Protein AF-A0A8S9Y7J1-F1 (afdb_monomer)

Sequence (167 aa):
FVSWTAYILRYHKNLVEPIPIPSAPFSHYYAQDVSDEGIIMETEITIKELREPGCPYLNEKGQLRVQVEWEESYLLFQATYHKYDDIYKLHNQQMRKEISVLQGENFGLERQLFSYQKSIAYAHSRGGTYSDDMQSPEGREEEDEQFYQDRNYSLGDRSLSTDTEYA

Structure (mmCIF, N/CA/C/O backbone):
data_AF-A0A8S9Y7J1-F1
#
_entry.id   AF-A0A8S9Y7J1-F1
#
loop_
_atom_site.group_PDB
_atom_site.id
_atom_site.type_symbol
_atom_site.label_atom_id
_atom_site.label_alt_id
_atom_site.label_comp_id
_atom_site.label_asym_id
_atom_site.label_entity_id
_atom_site.label_seq_id
_atom_site.pdbx_PDB_ins_code
_atom_site.Cartn_x
_atom_site.Cartn_y
_atom_site.Cartn_z
_atom_site.occupancy
_atom_site.B_iso_or_equiv
_atom_site.auth_seq_id
_atom_site.auth_comp_id
_atom_site.auth_asym_id
_atom_site.auth_atom_id
_atom_site.pdbx_PDB_model_num
ATOM 1 N N . PHE A 1 1 ? -5.977 2.784 -6.622 1.00 83.62 1 PHE A N 1
ATOM 2 C CA . PHE A 1 1 ? -5.032 2.578 -5.507 1.00 83.62 1 PHE A CA 1
ATOM 3 C C . PHE A 1 1 ? -5.522 3.376 -4.330 1.00 83.62 1 PHE A C 1
ATOM 5 O O . PHE A 1 1 ? -5.917 4.522 -4.525 1.00 83.62 1 PHE A O 1
ATOM 12 N N . VAL A 1 2 ? -5.505 2.781 -3.148 1.00 89.00 2 VAL A N 1
ATOM 13 C CA . VAL A 1 2 ? -5.816 3.480 -1.909 1.00 89.00 2 VAL A CA 1
ATOM 14 C C . VAL A 1 2 ? -4.793 3.069 -0.859 1.00 89.00 2 VAL A C 1
ATOM 16 O O . VAL A 1 2 ? -4.500 1.878 -0.743 1.00 89.00 2 VAL A O 1
ATOM 19 N N . SER A 1 3 ? -4.265 4.030 -0.110 1.00 92.81 3 SER A N 1
ATOM 20 C CA . SER A 1 3 ? -3.472 3.804 1.096 1.00 92.81 3 SER A CA 1
ATOM 21 C C . SER A 1 3 ? -4.185 4.372 2.318 1.00 92.81 3 SER A C 1
ATOM 23 O O . SER A 1 3 ? -4.932 5.353 2.235 1.00 92.81 3 SER A O 1
ATOM 25 N N . TRP A 1 4 ? -4.010 3.710 3.454 1.00 94.69 4 TRP A N 1
ATOM 26 C CA . TRP A 1 4 ? -4.610 4.123 4.713 1.00 94.69 4 TRP A CA 1
ATOM 27 C C . TRP A 1 4 ? -3.799 3.634 5.899 1.00 94.69 4 TRP A C 1
ATOM 29 O O . TRP A 1 4 ? -3.175 2.573 5.857 1.00 94.69 4 TRP A O 1
ATOM 39 N N . THR A 1 5 ? -3.913 4.354 7.004 1.00 95.75 5 THR A N 1
ATOM 40 C CA . THR A 1 5 ? -3.467 3.881 8.308 1.00 95.75 5 THR A CA 1
ATOM 41 C C . THR A 1 5 ? -4.682 3.545 9.163 1.00 95.75 5 THR A C 1
ATOM 43 O O . THR A 1 5 ? -5.664 4.284 9.217 1.00 95.75 5 THR A O 1
ATOM 46 N N . ALA A 1 6 ? -4.639 2.385 9.815 1.00 95.62 6 ALA A N 1
ATOM 47 C CA . ALA A 1 6 ? -5.663 1.960 10.756 1.00 95.62 6 ALA A CA 1
ATOM 48 C C . ALA A 1 6 ? -5.117 2.026 12.183 1.00 95.62 6 ALA A C 1
ATOM 50 O O . ALA A 1 6 ? -3.970 1.662 12.442 1.00 95.62 6 ALA A O 1
ATOM 51 N N . TYR A 1 7 ? -5.962 2.464 13.108 1.00 95.56 7 TYR A N 1
ATOM 52 C CA . TYR A 1 7 ? -5.646 2.641 14.517 1.00 95.56 7 TYR A CA 1
ATOM 53 C C . TYR A 1 7 ? -6.680 1.931 15.376 1.00 95.56 7 TYR A C 1
ATOM 55 O O . TYR A 1 7 ? -7.877 1.986 15.093 1.00 95.56 7 TYR A O 1
ATOM 63 N N . ILE A 1 8 ? -6.241 1.336 16.474 1.00 95.12 8 ILE A N 1
ATOM 64 C CA . ILE A 1 8 ? -7.117 0.858 17.536 1.00 95.12 8 ILE A CA 1
ATOM 65 C C . ILE A 1 8 ? -7.222 1.949 18.588 1.00 95.12 8 ILE A C 1
ATOM 67 O O . ILE A 1 8 ? -6.216 2.491 19.041 1.00 95.12 8 ILE A O 1
ATOM 71 N N . LEU A 1 9 ? -8.444 2.268 18.995 1.00 94.69 9 LEU A N 1
ATOM 72 C CA . LEU A 1 9 ? -8.665 3.286 20.010 1.00 94.69 9 LEU A CA 1
ATOM 73 C C . LEU A 1 9 ? -8.496 2.694 21.407 1.00 94.69 9 LEU A C 1
ATOM 75 O O . LEU A 1 9 ? -9.233 1.791 21.808 1.00 94.69 9 LEU A O 1
ATOM 79 N N . ARG A 1 10 ? -7.543 3.242 22.158 1.00 93.50 10 ARG A N 1
ATOM 80 C CA . ARG A 1 10 ? -7.307 2.925 23.562 1.00 93.50 10 ARG A CA 1
ATOM 81 C C . ARG A 1 10 ? -7.915 4.004 24.451 1.00 93.50 10 ARG A C 1
ATOM 83 O O . ARG A 1 10 ? -7.589 5.182 24.353 1.00 93.50 10 ARG A O 1
ATOM 90 N N . TYR A 1 11 ? -8.781 3.588 25.355 1.00 90.69 11 TYR A N 1
ATOM 91 C CA . TYR A 1 11 ? -9.407 4.408 26.374 1.00 90.69 11 TYR A CA 1
ATOM 92 C C . TYR A 1 11 ? -8.528 4.448 27.623 1.00 90.69 11 TYR A C 1
ATOM 94 O O . TYR A 1 11 ? -8.282 3.433 28.278 1.00 90.69 11 TYR A O 1
ATOM 102 N N . HIS A 1 12 ? -8.074 5.644 27.983 1.00 86.00 12 HIS A N 1
ATOM 103 C CA . HIS A 1 12 ? -7.401 5.885 29.249 1.00 86.00 12 HIS A CA 1
ATOM 104 C C . HIS A 1 12 ? -8.055 7.061 29.970 1.00 86.00 12 HIS A C 1
ATOM 106 O O . HIS A 1 12 ? -7.862 8.226 29.614 1.00 86.00 12 HIS A O 1
ATOM 112 N N . LYS A 1 13 ? -8.821 6.756 31.025 1.00 83.50 13 LYS A N 1
ATOM 113 C CA . LYS A 1 13 ? -9.634 7.739 31.760 1.00 83.50 13 LYS A CA 1
ATOM 114 C C . LYS A 1 13 ? -10.605 8.443 30.797 1.00 83.50 13 LYS A C 1
ATOM 116 O O . LYS A 1 13 ? -11.491 7.794 30.262 1.00 83.50 13 LYS A O 1
ATOM 121 N N . ASN A 1 14 ? -10.399 9.736 30.546 1.00 81.25 14 ASN A N 1
ATOM 122 C CA . ASN A 1 14 ? -11.220 10.554 29.650 1.00 81.25 14 ASN A CA 1
ATOM 123 C C . ASN A 1 14 ? -10.537 10.823 28.298 1.00 81.25 14 ASN A C 1
ATOM 125 O O . ASN A 1 14 ? -11.022 11.643 27.522 1.00 81.25 14 ASN A O 1
ATOM 129 N N . LEU A 1 15 ? -9.392 10.188 28.037 1.00 87.25 15 LEU A N 1
ATOM 130 C CA . LEU A 1 15 ? -8.635 10.340 26.801 1.00 87.25 15 LEU A CA 1
ATOM 131 C C . LEU A 1 15 ? -8.795 9.094 25.935 1.00 87.25 15 LEU A C 1
ATOM 133 O O . LEU A 1 15 ? -8.829 7.968 26.437 1.00 87.25 15 LEU A O 1
ATOM 137 N N . VAL A 1 16 ? -8.884 9.326 24.630 1.00 91.50 16 VAL A N 1
ATOM 138 C CA . VAL A 1 16 ? -8.881 8.285 23.607 1.00 91.50 16 VAL A CA 1
ATOM 139 C C . VAL A 1 16 ? -7.598 8.449 22.813 1.00 91.50 16 VAL A C 1
ATOM 141 O O . VAL A 1 16 ? -7.389 9.482 22.182 1.00 91.50 16 VAL A O 1
ATOM 144 N N . GLU A 1 17 ? -6.733 7.450 22.893 1.00 93.88 17 GLU A N 1
ATOM 145 C CA . GLU A 1 17 ? -5.444 7.414 22.214 1.00 93.88 17 GLU A CA 1
ATOM 146 C C . GLU A 1 17 ? -5.531 6.450 21.020 1.00 93.88 17 GLU A C 1
ATOM 148 O O . GLU A 1 17 ? -5.804 5.263 21.221 1.00 93.88 17 GLU A O 1
ATOM 153 N N . PRO A 1 18 ? -5.340 6.922 19.778 1.00 94.62 18 PRO A N 1
ATOM 154 C CA . PRO A 1 18 ? -5.253 6.049 18.616 1.00 94.62 18 PRO A CA 1
ATOM 155 C C . PRO A 1 18 ? -3.883 5.361 18.577 1.00 94.62 18 PRO A C 1
ATOM 157 O O . PRO A 1 18 ? -2.848 6.018 18.482 1.00 94.62 18 PRO A O 1
ATOM 160 N N . ILE A 1 19 ? -3.875 4.031 18.628 1.00 94.56 19 ILE A N 1
ATOM 161 C CA . ILE A 1 19 ? -2.664 3.209 18.539 1.00 94.56 19 ILE A CA 1
ATOM 162 C C . ILE A 1 19 ? -2.606 2.575 17.149 1.00 94.56 19 ILE A C 1
ATOM 164 O O . ILE A 1 19 ? -3.538 1.852 16.796 1.00 94.56 19 ILE A O 1
ATOM 168 N N . PRO A 1 20 ? -1.562 2.834 16.344 1.00 94.00 20 PRO A N 1
ATOM 169 C CA . PRO A 1 20 ? -1.487 2.313 14.986 1.00 94.00 20 PRO A CA 1
ATOM 170 C C . PRO A 1 20 ? -1.433 0.785 14.995 1.00 94.00 20 PRO A C 1
ATOM 172 O O . PRO A 1 20 ? -0.742 0.176 15.814 1.00 94.00 20 PRO A O 1
ATOM 175 N N . ILE A 1 21 ? -2.167 0.167 14.073 1.00 94.44 21 ILE A N 1
ATOM 176 C CA . ILE A 1 21 ? -2.083 -1.273 13.838 1.00 94.44 21 ILE A CA 1
ATOM 177 C C . ILE A 1 21 ? -0.703 -1.586 13.230 1.00 94.44 21 ILE A C 1
ATOM 179 O O . ILE A 1 21 ? -0.234 -0.830 12.371 1.00 94.44 21 ILE A O 1
ATOM 183 N N . PRO A 1 22 ? -0.041 -2.683 13.645 1.00 91.94 22 PRO A N 1
ATOM 184 C CA . PRO A 1 22 ? 1.221 -3.101 13.051 1.00 91.94 22 PRO A CA 1
ATOM 185 C C . PRO A 1 22 ? 1.143 -3.208 11.528 1.00 91.94 22 PRO A C 1
ATOM 187 O O . PRO A 1 22 ? 0.122 -3.601 10.968 1.00 91.94 22 PRO A O 1
ATOM 190 N N . SER A 1 23 ? 2.261 -2.930 10.858 1.00 89.12 23 SER A N 1
ATOM 191 C CA . SER A 1 23 ? 2.390 -2.962 9.390 1.00 89.12 23 SER A CA 1
ATOM 192 C C . SER A 1 23 ? 1.665 -1.845 8.629 1.00 89.12 23 SER A C 1
ATOM 194 O O . SER A 1 23 ? 1.668 -1.866 7.401 1.00 89.12 23 SER A O 1
ATOM 196 N N . ALA A 1 24 ? 1.093 -0.857 9.322 1.00 87.81 24 ALA A N 1
ATOM 197 C CA . ALA A 1 24 ? 0.651 0.376 8.685 1.00 87.81 24 ALA A CA 1
ATOM 19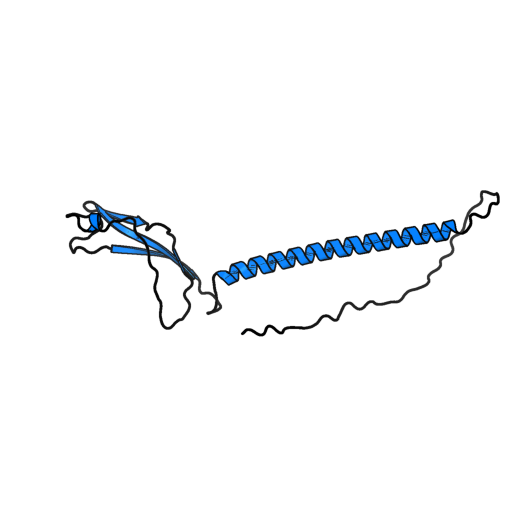8 C C . ALA A 1 24 ? 1.843 1.210 8.142 1.00 87.81 24 ALA A C 1
ATOM 200 O O . ALA A 1 24 ? 2.934 1.154 8.722 1.00 87.81 24 ALA A O 1
ATOM 201 N N . PRO A 1 25 ? 1.652 2.013 7.076 1.00 90.56 25 PRO A N 1
ATOM 202 C CA . PRO A 1 25 ? 0.407 2.187 6.327 1.00 90.56 25 PRO A CA 1
ATOM 203 C C . PRO A 1 25 ? 0.079 0.972 5.449 1.00 90.56 25 PRO A C 1
ATOM 205 O O . PRO A 1 25 ? 0.953 0.321 4.875 1.00 90.56 25 PRO A O 1
ATOM 208 N N . PHE A 1 26 ? -1.210 0.682 5.330 1.00 91.81 26 PHE A N 1
ATOM 209 C CA . PHE A 1 26 ? -1.741 -0.329 4.428 1.00 91.81 26 PHE A CA 1
ATOM 210 C C . PHE A 1 26 ? -1.978 0.281 3.051 1.00 91.81 26 PHE A C 1
ATOM 212 O O . PHE A 1 26 ? -2.249 1.474 2.914 1.00 91.81 26 PHE A O 1
ATOM 219 N N . SER A 1 27 ? -1.909 -0.543 2.010 1.00 90.25 27 SER A N 1
ATOM 220 C CA . SER A 1 27 ? -2.296 -0.118 0.669 1.00 90.25 27 SER A CA 1
ATOM 221 C C . SER A 1 27 ? -2.907 -1.256 -0.130 1.00 90.25 27 SER A C 1
ATOM 223 O O . SER A 1 27 ? -2.537 -2.423 0.026 1.00 90.25 27 SER A O 1
ATOM 225 N N . HIS A 1 28 ? -3.859 -0.911 -0.994 1.00 87.06 28 HIS A N 1
ATOM 226 C CA . HIS A 1 28 ? -4.531 -1.874 -1.850 1.00 87.06 28 HIS A CA 1
ATOM 227 C C . HIS A 1 28 ? -4.956 -1.277 -3.193 1.00 87.06 28 HIS A C 1
ATOM 229 O O . HIS A 1 28 ? -5.252 -0.085 -3.338 1.00 87.06 28 HIS A O 1
ATOM 235 N N . TYR A 1 29 ? -4.985 -2.143 -4.200 1.00 83.88 29 TYR A N 1
ATOM 236 C CA . TYR A 1 29 ? -5.451 -1.826 -5.540 1.00 83.88 29 TYR A CA 1
ATOM 237 C C . TYR A 1 29 ? -6.864 -2.374 -5.694 1.00 83.88 29 TYR A C 1
ATOM 239 O O . TYR A 1 29 ? -7.042 -3.558 -5.932 1.00 83.88 29 TYR A O 1
ATOM 247 N N . TYR A 1 30 ? -7.862 -1.507 -5.547 1.00 80.06 30 TYR A N 1
ATOM 248 C CA . TYR A 1 30 ? -9.248 -1.877 -5.810 1.00 80.06 30 TYR A CA 1
ATOM 249 C C . TYR A 1 30 ? -9.521 -1.886 -7.317 1.00 80.06 30 TYR A C 1
ATOM 251 O O . TYR A 1 30 ? -9.260 -0.888 -7.999 1.00 80.06 30 TYR A O 1
ATOM 259 N N . ALA A 1 31 ? -10.064 -2.999 -7.806 1.00 76.56 31 ALA A N 1
ATOM 260 C CA . ALA A 1 31 ? -10.709 -3.114 -9.108 1.00 76.56 31 ALA A CA 1
ATOM 261 C C . ALA A 1 31 ? -12.235 -3.073 -8.924 1.00 76.56 31 ALA A C 1
ATOM 263 O O . ALA A 1 31 ? -12.748 -3.313 -7.831 1.00 76.56 31 ALA A O 1
ATOM 264 N N . GLN A 1 32 ? -12.972 -2.730 -9.980 1.00 71.06 32 GLN A N 1
ATOM 265 C CA . GLN A 1 32 ? -14.434 -2.691 -9.942 1.00 71.06 32 GLN A CA 1
ATOM 266 C C . GLN A 1 32 ? -15.000 -4.112 -10.083 1.00 71.06 32 GLN A C 1
ATOM 268 O O . GLN A 1 32 ? -15.568 -4.458 -11.115 1.00 71.06 32 GLN A O 1
ATOM 273 N N . ASP A 1 33 ? -14.805 -4.933 -9.055 1.00 73.50 33 ASP A N 1
ATOM 274 C CA . ASP A 1 33 ? -15.346 -6.288 -8.974 1.00 73.50 33 ASP A CA 1
ATOM 275 C C . ASP A 1 33 ? -16.667 -6.330 -8.201 1.00 73.50 33 ASP A C 1
ATOM 277 O O . ASP A 1 33 ? -16.999 -5.444 -7.412 1.00 73.50 33 ASP A O 1
ATOM 281 N N . VAL A 1 34 ? -17.454 -7.378 -8.457 1.00 73.88 34 VAL A N 1
ATOM 282 C CA . VAL A 1 34 ? -18.782 -7.568 -7.847 1.00 73.88 34 VAL A CA 1
ATOM 283 C C . VAL A 1 34 ? -18.673 -7.941 -6.359 1.00 73.88 34 VAL A C 1
ATOM 285 O O . VAL A 1 34 ? -19.628 -7.751 -5.605 1.00 73.88 34 VAL A O 1
ATOM 288 N N . SER A 1 35 ? -17.516 -8.449 -5.928 1.00 79.12 35 SER A N 1
ATOM 289 C CA . SER A 1 35 ? -17.235 -8.859 -4.552 1.00 79.12 35 SER A CA 1
ATOM 290 C C . SER A 1 35 ? -15.836 -8.427 -4.118 1.00 79.12 35 SER A C 1
ATOM 292 O O . SER A 1 35 ? -14.869 -8.642 -4.843 1.00 79.12 35 SER A O 1
ATOM 294 N N . ASP A 1 36 ? -15.745 -7.867 -2.915 1.00 81.31 36 ASP A N 1
ATOM 295 C CA . ASP A 1 36 ? -14.497 -7.530 -2.232 1.00 81.31 36 ASP A CA 1
ATOM 296 C C . ASP A 1 36 ? -14.293 -8.527 -1.081 1.00 81.31 36 ASP A C 1
ATOM 298 O O . ASP A 1 36 ? -15.128 -8.614 -0.179 1.00 81.31 36 ASP A O 1
ATOM 302 N N . GLU A 1 37 ? -13.203 -9.297 -1.132 1.00 82.19 37 GLU A N 1
ATOM 303 C CA . GLU A 1 37 ? -12.818 -10.258 -0.083 1.00 82.19 37 GLU A CA 1
ATOM 304 C C . GLU A 1 37 ? -12.366 -9.554 1.210 1.00 82.19 37 GLU A C 1
ATOM 306 O O . GLU A 1 37 ? -12.210 -10.183 2.261 1.00 82.19 37 GLU A O 1
ATOM 311 N N . GLY A 1 38 ? -12.186 -8.233 1.156 1.00 85.06 38 GLY A N 1
ATOM 312 C CA . GLY A 1 38 ? -11.721 -7.433 2.267 1.00 85.06 38 GLY A CA 1
ATOM 313 C C . GLY A 1 38 ? -10.257 -7.703 2.602 1.00 85.06 38 GLY A C 1
ATOM 314 O O . GLY A 1 38 ? -9.521 -8.408 1.909 1.00 85.06 38 GLY A O 1
ATOM 315 N N . ILE A 1 39 ? -9.804 -7.083 3.688 1.00 86.81 39 ILE A N 1
ATOM 316 C CA . ILE A 1 39 ? -8.413 -7.153 4.133 1.00 86.81 39 ILE A CA 1
ATOM 317 C C . ILE A 1 39 ? -8.392 -7.533 5.603 1.00 86.81 39 ILE A C 1
ATOM 319 O O . ILE A 1 39 ? -9.080 -6.934 6.432 1.00 86.81 39 ILE A O 1
ATOM 323 N N . ILE A 1 40 ? -7.574 -8.532 5.920 1.00 90.44 40 ILE A N 1
ATOM 324 C CA . ILE A 1 40 ? -7.327 -8.958 7.292 1.00 90.44 40 ILE A CA 1
ATOM 325 C C . ILE A 1 40 ? -6.180 -8.117 7.847 1.00 90.44 40 ILE A C 1
ATOM 327 O O . ILE A 1 40 ? -5.108 -8.037 7.252 1.00 90.44 40 ILE A O 1
ATOM 331 N N . MET A 1 41 ? -6.421 -7.495 8.998 1.00 90.50 41 MET A N 1
ATOM 332 C CA . MET A 1 41 ? -5.422 -6.747 9.755 1.00 90.50 41 MET A CA 1
ATOM 333 C C . MET A 1 41 ? -5.179 -7.453 11.085 1.00 90.50 41 MET A C 1
ATOM 335 O O . MET A 1 41 ? -6.126 -7.796 11.795 1.00 90.50 41 MET A O 1
ATOM 339 N N . GLU A 1 42 ? -3.911 -7.661 11.420 1.00 91.06 42 GLU A N 1
ATOM 340 C CA . GLU A 1 42 ? -3.508 -8.300 12.669 1.00 91.06 42 GLU A CA 1
ATOM 341 C C . GLU A 1 42 ? -3.155 -7.249 13.719 1.00 91.06 4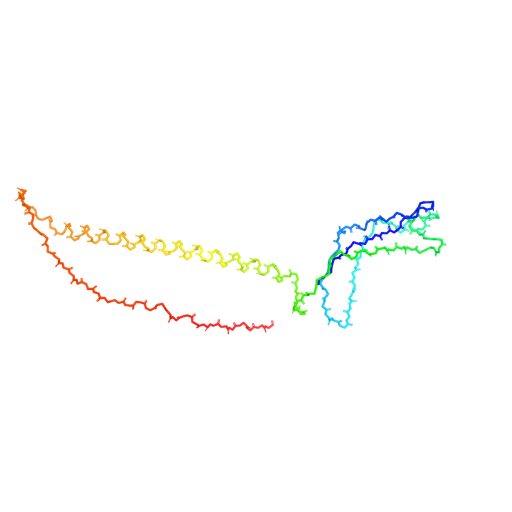2 GLU A C 1
ATOM 343 O O . GLU A 1 42 ? -2.501 -6.250 13.432 1.00 91.06 42 GLU A O 1
ATOM 348 N N . THR A 1 43 ? -3.591 -7.479 14.955 1.00 91.38 43 THR A N 1
ATOM 349 C CA . THR A 1 43 ? -3.372 -6.569 16.084 1.00 91.38 43 THR A CA 1
ATOM 350 C C . THR A 1 43 ? -2.527 -7.253 17.147 1.00 91.38 43 THR A C 1
ATOM 352 O O . THR A 1 43 ? -2.674 -8.455 17.353 1.00 91.38 43 THR A O 1
ATOM 355 N N . GLU A 1 44 ? -1.738 -6.500 17.911 1.00 90.75 44 GLU A N 1
ATOM 356 C CA . GLU A 1 44 ? -0.955 -7.066 19.026 1.00 90.75 44 GLU A CA 1
ATOM 357 C C . GLU A 1 44 ? -1.807 -7.399 20.265 1.00 90.75 44 GLU A C 1
ATOM 359 O O . GLU A 1 44 ? -1.339 -8.064 21.189 1.00 90.75 44 GLU A O 1
ATOM 364 N N . ILE A 1 45 ? -3.071 -6.962 20.291 1.00 92.19 45 ILE A N 1
ATOM 365 C CA . ILE A 1 45 ? -3.978 -7.181 21.418 1.00 92.19 45 ILE A CA 1
ATOM 366 C C . ILE A 1 45 ? -4.370 -8.654 21.479 1.00 92.19 45 ILE A C 1
ATOM 368 O O . ILE A 1 45 ? -4.968 -9.214 20.558 1.00 92.19 45 ILE A O 1
ATOM 372 N N . THR A 1 46 ? -4.081 -9.286 22.611 1.00 92.44 46 THR A N 1
ATOM 373 C CA . THR A 1 46 ? -4.405 -10.700 22.796 1.00 92.44 46 THR A CA 1
ATOM 374 C C . THR A 1 46 ? -5.870 -10.901 23.188 1.00 92.44 46 THR A C 1
ATOM 376 O O . THR A 1 46 ? -6.483 -10.084 23.874 1.00 92.44 46 THR A O 1
ATOM 379 N N . ILE A 1 47 ? -6.429 -12.071 22.860 1.00 91.50 47 ILE A N 1
ATOM 380 C CA . ILE A 1 47 ? -7.780 -12.456 23.312 1.00 91.50 47 ILE A CA 1
ATOM 381 C C . ILE A 1 47 ? -7.875 -12.477 24.846 1.00 91.50 47 ILE A C 1
ATOM 383 O O . ILE A 1 47 ? -8.946 -12.238 25.401 1.00 91.50 47 ILE A O 1
ATOM 387 N N . LYS A 1 48 ? -6.770 -12.778 25.541 1.00 93.56 48 LYS A N 1
ATOM 388 C CA . LYS A 1 48 ? -6.730 -12.762 27.008 1.00 93.56 48 LYS A CA 1
ATOM 389 C C . LYS A 1 48 ? -6.955 -11.348 27.534 1.00 93.56 48 LYS A C 1
ATOM 391 O O . LYS A 1 48 ? -7.857 -11.164 28.338 1.00 93.56 48 LYS A O 1
ATOM 396 N N . GLU A 1 49 ? -6.223 -10.374 27.001 1.00 92.25 49 GLU A N 1
ATOM 397 C CA . GLU A 1 49 ? -6.347 -8.958 27.362 1.00 92.25 49 GLU A CA 1
ATOM 398 C C . GLU A 1 49 ? -7.746 -8.400 27.059 1.00 92.25 49 GLU A C 1
ATOM 400 O O . GLU A 1 49 ? -8.316 -7.682 27.876 1.00 92.25 49 GLU A O 1
ATOM 405 N N . LEU A 1 50 ? -8.361 -8.793 25.937 1.00 91.38 50 LEU A N 1
ATOM 406 C CA . LEU A 1 50 ? -9.741 -8.398 25.609 1.00 91.38 50 LEU A CA 1
ATOM 407 C C . LEU A 1 50 ? -10.790 -8.944 26.589 1.00 91.38 50 LEU A C 1
ATOM 409 O O . LEU A 1 50 ? -11.887 -8.398 26.683 1.00 91.38 50 LEU A O 1
ATOM 413 N N . ARG A 1 51 ? -10.490 -10.036 27.300 1.00 91.31 51 ARG A N 1
ATOM 414 C CA . ARG A 1 51 ? -11.395 -10.631 28.297 1.00 91.31 51 ARG A CA 1
ATOM 415 C C . ARG A 1 51 ? -11.200 -10.053 29.694 1.00 91.31 51 ARG A C 1
ATOM 417 O O . ARG A 1 51 ? -12.012 -10.346 30.572 1.00 91.31 51 ARG A O 1
ATOM 424 N N . GLU A 1 52 ? -10.142 -9.281 29.918 1.00 92.38 52 GLU A N 1
ATOM 425 C CA . GLU A 1 52 ? -9.879 -8.697 31.225 1.00 92.38 52 GLU A CA 1
ATOM 426 C C . GLU A 1 52 ? -10.890 -7.581 31.536 1.00 92.38 52 GLU A C 1
ATOM 428 O O . GLU A 1 52 ? -11.182 -6.731 30.686 1.00 92.38 52 GLU A O 1
ATOM 433 N N . PRO A 1 53 ? -11.459 -7.561 32.755 1.00 88.62 53 PRO A N 1
ATOM 434 C CA . PRO A 1 53 ? -12.364 -6.498 33.157 1.00 88.62 53 PRO A CA 1
ATOM 435 C C . PRO A 1 53 ? -11.621 -5.160 33.168 1.00 88.62 53 PRO A C 1
ATOM 437 O O . PRO A 1 53 ? -10.554 -5.032 33.761 1.00 88.62 53 PRO A O 1
ATOM 440 N N . GLY A 1 54 ? -12.204 -4.151 32.518 1.00 87.81 54 GLY A N 1
ATOM 441 C CA . GLY A 1 54 ? -11.561 -2.847 32.358 1.00 87.81 54 GLY A CA 1
ATOM 442 C C . GLY A 1 54 ? -10.503 -2.799 31.252 1.00 87.81 54 GLY A C 1
ATOM 443 O O . GLY A 1 54 ? -9.675 -1.889 31.272 1.00 87.81 54 GLY A O 1
ATOM 444 N N . CYS A 1 55 ? -10.526 -3.744 30.300 1.00 91.81 55 CYS A N 1
ATOM 445 C CA . CYS A 1 55 ? -9.683 -3.708 29.105 1.00 91.81 55 CYS A CA 1
ATOM 446 C C . CYS A 1 55 ? -9.736 -2.315 28.446 1.00 91.81 55 CYS A C 1
ATOM 448 O O . CYS A 1 55 ? -10.817 -1.869 28.050 1.00 91.81 55 CYS A O 1
ATOM 450 N N . PRO A 1 56 ? -8.592 -1.628 28.282 1.00 93.31 56 PRO A N 1
ATOM 451 C CA . PRO A 1 56 ? -8.574 -0.250 27.807 1.00 93.31 56 PRO A CA 1
ATOM 452 C C . PRO A 1 56 ? -8.937 -0.132 26.324 1.00 93.31 56 PRO A C 1
ATOM 454 O O . PRO A 1 56 ? -9.177 0.966 25.851 1.00 93.31 56 PRO A O 1
ATOM 457 N N . TYR A 1 57 ? -8.984 -1.224 25.566 1.00 93.56 57 TYR A N 1
ATOM 458 C CA . TYR A 1 57 ? -9.343 -1.202 24.143 1.00 93.56 57 TYR A CA 1
ATOM 459 C C . TYR A 1 57 ? -10.844 -1.365 23.890 1.00 93.56 57 TYR A C 1
ATOM 461 O O . TYR A 1 57 ? -11.320 -1.156 22.774 1.00 93.56 57 TYR A O 1
ATOM 469 N N . LEU A 1 58 ? -11.605 -1.735 24.921 1.00 93.06 58 LEU A N 1
ATOM 470 C CA . LEU A 1 58 ? -13.046 -1.906 24.830 1.00 93.06 58 LEU A CA 1
ATOM 471 C C . LEU A 1 58 ? -13.754 -0.691 25.416 1.00 93.06 58 LEU A C 1
ATOM 473 O O . LEU A 1 58 ? -13.416 -0.199 26.490 1.00 93.06 58 LEU A O 1
ATOM 477 N N . ASN A 1 59 ? -14.770 -0.210 24.708 1.00 88.62 59 ASN A N 1
ATOM 478 C CA . ASN A 1 59 ? -15.640 0.832 25.239 1.00 88.62 59 ASN A CA 1
ATOM 479 C C . ASN A 1 59 ? -16.592 0.280 26.323 1.00 88.62 59 ASN A C 1
ATOM 481 O O . ASN A 1 59 ? -16.658 -0.924 26.565 1.00 88.62 59 ASN A O 1
ATOM 485 N N . GLU A 1 60 ? -17.410 1.148 26.925 1.00 86.38 60 GLU A N 1
ATOM 486 C CA . GLU A 1 60 ? -18.404 0.775 27.952 1.00 86.38 60 GLU A CA 1
ATOM 487 C C . GLU A 1 60 ? -19.418 -0.294 27.495 1.00 86.38 60 GLU A C 1
ATOM 489 O O . GLU A 1 60 ? -20.045 -0.955 28.318 1.00 86.38 60 GLU A O 1
ATOM 494 N N . LYS A 1 61 ? -19.582 -0.480 26.178 1.00 89.38 61 LYS A N 1
ATOM 495 C CA . LYS A 1 61 ? -20.456 -1.493 25.566 1.00 89.38 61 LYS A CA 1
ATOM 496 C C . LYS A 1 61 ? -19.711 -2.784 25.203 1.00 89.38 61 LYS A C 1
ATOM 498 O O . LYS A 1 61 ? -20.300 -3.653 24.566 1.00 89.38 61 LYS A O 1
ATOM 503 N N . GLY A 1 62 ? -18.429 -2.902 25.552 1.00 88.75 62 GLY A N 1
ATOM 504 C CA . GLY A 1 62 ? -17.591 -4.050 25.205 1.00 88.75 62 GLY A CA 1
ATOM 505 C C . GLY A 1 62 ? -17.196 -4.112 23.727 1.00 88.75 62 GLY A C 1
ATOM 506 O O . GLY A 1 62 ? -16.922 -5.195 23.220 1.00 88.75 62 GLY A O 1
ATOM 507 N N . GLN A 1 63 ? -17.200 -2.985 23.009 1.00 92.25 63 GLN A N 1
ATOM 508 C CA . GLN A 1 63 ? -16.858 -2.936 21.584 1.00 92.25 63 GLN A CA 1
ATOM 509 C C . GLN A 1 63 ? -15.454 -2.366 21.378 1.00 92.25 63 GLN A C 1
ATOM 511 O O . GLN A 1 63 ? -15.111 -1.332 21.959 1.00 92.25 63 GLN A O 1
ATOM 516 N N . LEU A 1 64 ? -14.692 -2.998 20.487 1.00 91.94 64 LEU A N 1
ATOM 517 C CA . LEU A 1 64 ? -13.450 -2.457 19.941 1.00 91.94 64 LEU A CA 1
ATOM 518 C C . LEU A 1 64 ? -13.782 -1.367 18.915 1.00 91.94 64 LEU A C 1
ATOM 520 O O . LEU A 1 64 ? -14.696 -1.539 18.104 1.00 91.94 64 LEU A O 1
ATOM 524 N N . ARG A 1 65 ? -13.047 -0.253 18.928 1.00 93.44 65 ARG A N 1
ATOM 525 C CA . ARG A 1 65 ? -13.164 0.779 17.891 1.00 93.44 65 ARG A CA 1
ATOM 526 C C . ARG A 1 65 ? -11.877 0.886 17.095 1.00 93.44 65 ARG A C 1
ATOM 528 O O . ARG A 1 65 ? -10.797 0.993 17.670 1.00 93.44 65 ARG A O 1
ATOM 535 N N . VAL A 1 66 ? -12.042 0.904 15.778 1.00 93.81 66 VAL A N 1
ATOM 536 C CA . VAL A 1 66 ? -10.971 1.117 14.811 1.00 93.81 66 VAL A CA 1
ATOM 537 C C . VAL A 1 66 ? -11.213 2.458 14.131 1.00 93.81 66 VAL A C 1
ATOM 539 O O . VAL A 1 66 ? -12.329 2.740 13.692 1.00 93.81 66 VAL A O 1
ATOM 542 N N . GLN A 1 67 ? -10.181 3.288 14.075 1.00 95.12 67 GLN A N 1
ATOM 543 C CA . GLN A 1 67 ? -10.147 4.516 13.289 1.00 95.12 67 GLN A CA 1
ATOM 544 C C . GLN A 1 67 ? -9.334 4.245 12.027 1.00 95.12 67 GLN A C 1
ATOM 546 O O . GLN A 1 67 ? -8.245 3.688 12.107 1.00 95.12 67 GLN A O 1
ATOM 551 N N . VAL A 1 68 ? -9.873 4.620 10.871 1.00 94.75 68 VAL A N 1
ATOM 552 C CA . VAL A 1 68 ? -9.197 4.484 9.577 1.00 94.75 68 VAL A CA 1
ATOM 553 C C .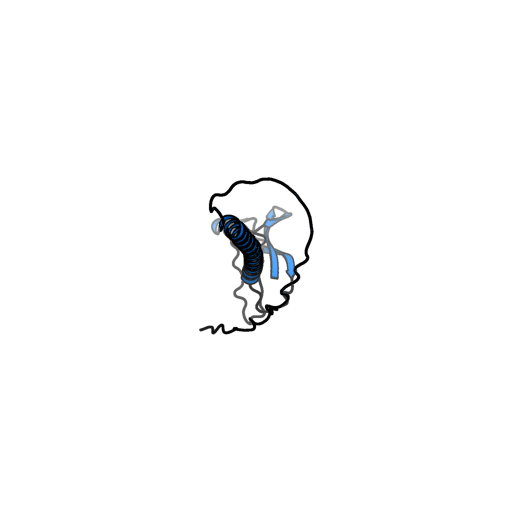 VAL A 1 68 ? -8.963 5.878 9.019 1.00 94.75 68 VAL A C 1
ATOM 555 O O . VAL A 1 68 ? -9.911 6.650 8.871 1.00 94.75 68 VAL A O 1
ATOM 558 N N . GLU A 1 69 ? -7.709 6.189 8.718 1.00 95.38 69 GLU A N 1
ATOM 559 C CA . GLU A 1 69 ? -7.300 7.424 8.060 1.00 95.38 69 GLU A CA 1
ATOM 560 C C . GLU A 1 69 ? -6.845 7.105 6.642 1.00 95.38 69 GLU A C 1
ATOM 562 O O . GLU A 1 69 ? -5.864 6.395 6.438 1.00 95.38 69 GLU A O 1
ATOM 567 N N . TRP A 1 70 ? -7.589 7.607 5.657 1.00 92.62 70 TRP A N 1
ATOM 568 C CA . TRP A 1 70 ? -7.228 7.500 4.247 1.00 92.62 70 TRP A CA 1
ATOM 569 C C . TRP A 1 70 ? -6.119 8.504 3.935 1.00 92.62 70 TRP A C 1
ATOM 571 O O . TRP A 1 70 ? -6.297 9.699 4.168 1.00 92.62 70 TRP A O 1
ATOM 581 N N . GLU A 1 71 ? -4.998 8.025 3.404 1.00 89.88 71 GLU A N 1
ATOM 582 C CA . GLU A 1 71 ? -3.828 8.858 3.114 1.00 89.88 71 GLU A CA 1
ATOM 583 C C . GLU A 1 71 ? -3.829 9.280 1.645 1.00 89.88 71 GLU A C 1
ATOM 585 O O . GLU A 1 71 ? -4.013 10.455 1.324 1.00 89.88 71 GLU A O 1
ATOM 590 N N . GLU A 1 72 ? -3.698 8.314 0.738 1.00 86.75 72 GLU A N 1
ATOM 591 C CA . GLU A 1 72 ? -3.680 8.557 -0.699 1.00 86.75 72 GLU A CA 1
ATOM 592 C C . GLU A 1 72 ? -4.780 7.753 -1.387 1.00 86.75 72 GLU A C 1
ATOM 594 O O . GLU A 1 72 ? -5.035 6.590 -1.078 1.00 86.75 72 GLU A O 1
ATOM 599 N N . SER A 1 73 ? -5.434 8.373 -2.366 1.00 86.88 73 SER A N 1
ATOM 600 C CA . SER A 1 73 ? -6.426 7.712 -3.206 1.00 86.88 73 SER A CA 1
ATOM 601 C C . SER A 1 73 ? -6.238 8.163 -4.645 1.00 86.88 73 SER A C 1
ATOM 603 O O . SER A 1 73 ? -6.499 9.315 -4.997 1.00 86.88 73 SER A O 1
ATOM 605 N N . TYR A 1 74 ? -5.746 7.247 -5.477 1.00 81.44 74 TYR A N 1
ATOM 606 C CA . TYR A 1 74 ? -5.507 7.486 -6.894 1.00 81.44 74 TYR A CA 1
ATOM 607 C C . TYR A 1 74 ? -6.448 6.634 -7.735 1.00 81.44 74 TYR A C 1
ATOM 609 O O . TYR A 1 74 ? -6.479 5.400 -7.618 1.00 81.44 74 TYR A O 1
ATOM 617 N N . LEU A 1 75 ? -7.162 7.295 -8.644 1.00 78.50 75 LEU A N 1
ATOM 618 C CA . LEU A 1 75 ? -7.857 6.621 -9.729 1.00 78.50 75 LEU A CA 1
ATOM 619 C C . LEU A 1 75 ? -6.824 6.178 -10.767 1.00 78.50 75 LEU A C 1
ATOM 621 O O . LEU A 1 75 ? -6.101 6.998 -11.331 1.00 78.50 75 LEU A O 1
ATOM 625 N N . LEU A 1 76 ? -6.752 4.874 -11.010 1.00 73.62 76 LEU A N 1
ATOM 626 C CA . LEU A 1 76 ? -5.845 4.298 -11.995 1.00 73.62 76 LEU A CA 1
ATOM 627 C C . LEU A 1 76 ? -6.591 4.161 -13.322 1.00 73.62 76 LEU A C 1
ATOM 629 O O . LEU A 1 76 ? -7.729 3.705 -13.358 1.00 73.62 76 LEU A O 1
ATOM 633 N N . PHE A 1 77 ? -5.960 4.588 -14.415 1.00 67.00 77 PHE A N 1
ATOM 634 C CA . PHE A 1 77 ? -6.611 4.763 -15.721 1.00 67.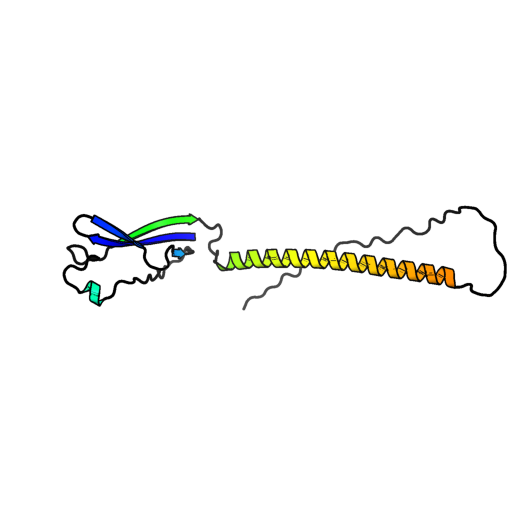00 77 PHE A CA 1
ATOM 635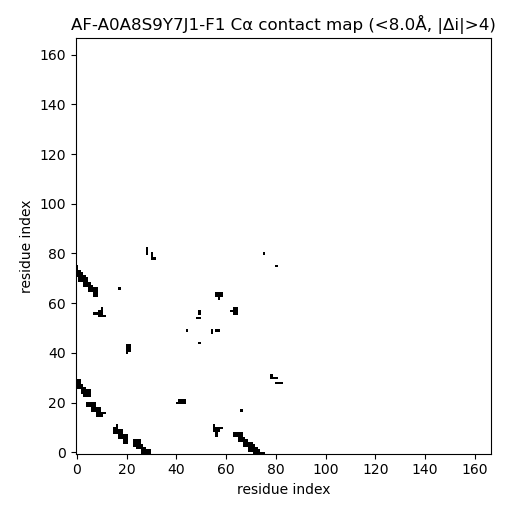 C C . PHE A 1 77 ? -6.969 3.440 -16.436 1.00 67.00 77 PHE A C 1
ATOM 637 O O . PHE A 1 77 ? -7.648 3.455 -17.458 1.00 67.00 77 PHE A O 1
AT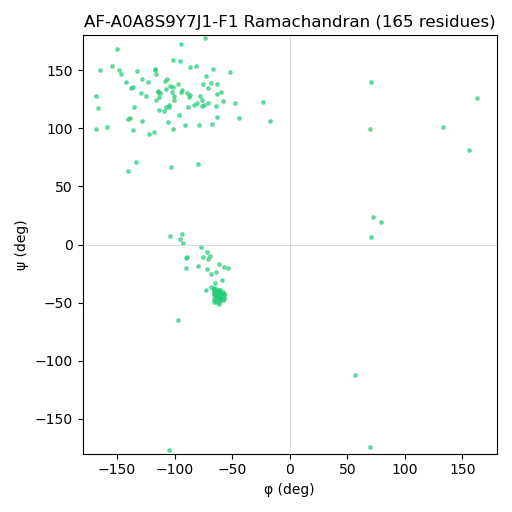OM 644 N N . GLN A 1 78 ? -6.553 2.287 -15.903 1.00 64.69 78 GLN A N 1
ATOM 645 C CA . GLN A 1 78 ? -6.952 0.965 -16.390 1.00 64.69 78 GLN A CA 1
ATOM 646 C C . GLN A 1 78 ? -7.544 0.151 -15.241 1.00 64.69 78 GLN A C 1
ATOM 648 O O . GLN A 1 78 ? -6.910 -0.010 -14.202 1.00 64.69 78 GLN A O 1
ATOM 653 N N . ALA A 1 79 ? -8.743 -0.402 -15.445 1.00 60.38 79 ALA A N 1
ATOM 654 C CA . ALA A 1 79 ? -9.397 -1.292 -14.481 1.00 60.38 79 ALA A CA 1
ATOM 655 C C . ALA A 1 79 ? -8.591 -2.580 -14.205 1.00 60.38 79 ALA A C 1
ATOM 657 O O . ALA A 1 79 ? -8.819 -3.241 -13.202 1.00 60.38 79 ALA A O 1
ATOM 658 N N . THR A 1 80 ? -7.633 -2.911 -15.078 1.00 62.62 80 THR A N 1
ATOM 659 C CA . THR A 1 80 ? -6.725 -4.063 -14.968 1.00 62.62 80 THR A CA 1
ATOM 660 C C . THR A 1 80 ? -5.393 -3.731 -14.299 1.00 62.62 80 THR A C 1
ATOM 662 O O . THR A 1 80 ? -4.480 -4.549 -14.352 1.00 62.62 80 THR A O 1
ATOM 665 N N . TYR A 1 81 ? -5.234 -2.532 -13.731 1.00 68.88 81 TYR A N 1
ATOM 666 C CA . TYR A 1 81 ? -3.959 -2.127 -13.150 1.00 68.88 81 TYR A CA 1
ATOM 667 C C . TYR A 1 81 ? -3.595 -3.013 -11.957 1.00 68.88 81 TYR A C 1
ATOM 669 O O . TYR A 1 81 ? -4.296 -3.022 -10.941 1.00 68.88 81 TYR A O 1
ATOM 677 N N . HIS A 1 82 ? -2.463 -3.702 -12.051 1.00 69.56 82 HIS A N 1
ATOM 678 C CA . HIS A 1 82 ? -1.937 -4.558 -10.995 1.00 69.56 82 HIS A CA 1
ATOM 679 C C . HIS A 1 82 ? -0.589 -4.029 -10.492 1.00 69.56 82 HIS A C 1
ATOM 681 O O . HIS A 1 82 ? 0.203 -3.484 -11.253 1.00 69.56 82 HIS A O 1
ATOM 687 N N . LYS A 1 83 ? -0.242 -4.274 -9.221 1.00 70.62 83 LYS A N 1
ATOM 688 C CA . LYS A 1 83 ? 1.078 -3.908 -8.650 1.00 70.62 83 LYS A CA 1
ATOM 689 C C . LYS A 1 83 ? 2.288 -4.442 -9.441 1.00 70.62 83 LYS A C 1
ATOM 691 O O . LYS A 1 83 ? 3.398 -3.942 -9.294 1.00 70.62 83 LYS A O 1
ATOM 696 N N . TYR A 1 84 ? 2.088 -5.477 -10.261 1.00 75.31 84 TYR A N 1
ATOM 697 C CA . TYR A 1 84 ? 3.136 -6.052 -11.108 1.00 75.31 84 TYR A CA 1
ATOM 698 C C . TYR A 1 84 ? 3.376 -5.232 -12.377 1.00 75.31 84 TYR A C 1
ATOM 700 O O . TYR A 1 84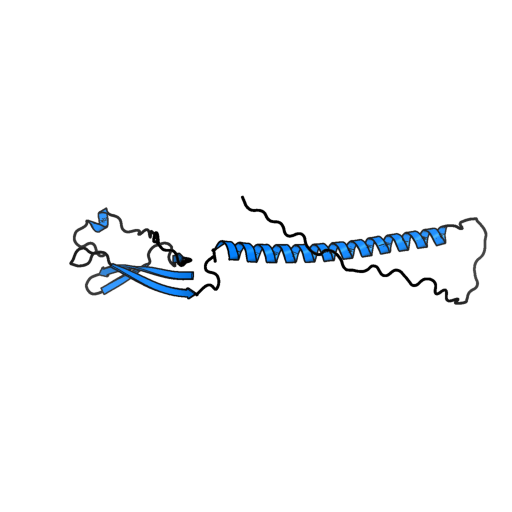 ? 4.458 -5.329 -12.949 1.00 75.31 84 TYR A O 1
ATOM 708 N N . ASP A 1 85 ? 2.436 -4.375 -12.772 1.00 77.00 85 ASP A N 1
ATOM 709 C CA . ASP A 1 85 ? 2.581 -3.508 -13.939 1.00 77.00 85 ASP A CA 1
ATOM 710 C C . ASP A 1 85 ? 3.703 -2.489 -13.731 1.00 77.00 85 ASP A C 1
ATOM 712 O O . ASP A 1 85 ? 4.419 -2.159 -14.673 1.00 77.00 85 ASP A O 1
ATOM 716 N N . ASP A 1 86 ? 3.919 -2.029 -12.497 1.00 78.06 86 ASP A N 1
ATOM 717 C CA . ASP A 1 86 ? 5.017 -1.111 -12.178 1.00 78.06 86 ASP A CA 1
ATOM 718 C C . ASP A 1 86 ? 6.377 -1.799 -12.203 1.00 78.06 86 ASP A C 1
ATOM 720 O O . ASP A 1 86 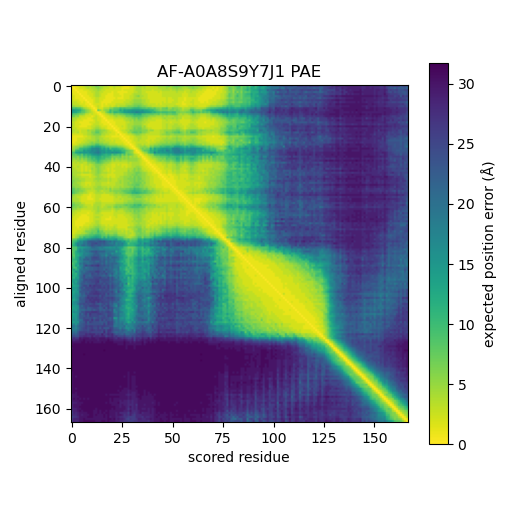? 7.342 -1.254 -12.746 1.00 78.06 86 ASP A O 1
ATOM 724 N N . ILE A 1 87 ? 6.439 -3.037 -11.711 1.00 83.50 87 ILE A N 1
ATOM 725 C CA . ILE A 1 87 ? 7.635 -3.876 -11.826 1.00 83.50 87 ILE A CA 1
ATOM 726 C C . ILE A 1 87 ? 7.935 -4.146 -13.304 1.00 83.50 87 ILE A C 1
ATOM 728 O O . ILE A 1 87 ? 9.076 -3.994 -13.744 1.00 83.50 87 ILE A O 1
ATOM 732 N N . TYR A 1 88 ? 6.910 -4.479 -14.089 1.00 81.38 88 TYR A N 1
ATOM 733 C CA . TYR A 1 88 ? 7.038 -4.700 -15.524 1.00 81.38 88 TYR A CA 1
ATOM 734 C C . TYR A 1 88 ? 7.533 -3.445 -16.252 1.00 81.38 88 TYR A C 1
ATOM 736 O O . TYR A 1 88 ? 8.484 -3.530 -17.029 1.00 81.38 88 TYR A O 1
ATOM 744 N N . LYS A 1 89 ? 6.953 -2.268 -15.977 1.00 77.56 89 LYS A N 1
ATOM 745 C CA . LYS A 1 89 ? 7.399 -0.991 -16.562 1.00 77.56 89 LYS A CA 1
ATOM 746 C C . LYS A 1 89 ? 8.862 -0.705 -16.239 1.00 77.56 89 LYS A C 1
ATOM 748 O O . LYS A 1 89 ? 9.617 -0.360 -17.149 1.00 77.56 89 LYS A O 1
ATOM 753 N N . LEU A 1 90 ? 9.266 -0.858 -14.976 1.00 81.81 90 LEU A N 1
ATOM 754 C CA . LEU A 1 90 ? 10.644 -0.618 -14.548 1.00 81.81 90 LEU A CA 1
ATOM 755 C C . LEU A 1 90 ? 11.614 -1.559 -15.268 1.00 81.81 90 LEU A C 1
ATOM 757 O O . LEU A 1 90 ? 12.595 -1.101 -15.857 1.00 81.81 90 LEU A O 1
ATOM 761 N N . HIS A 1 91 ? 11.308 -2.855 -15.279 1.00 89.12 91 HIS A N 1
ATOM 762 C CA . HIS A 1 91 ? 12.152 -3.852 -15.926 1.00 89.12 91 HIS A CA 1
ATOM 763 C C . HIS A 1 91 ? 12.227 -3.627 -17.444 1.00 89.12 91 HIS A C 1
ATOM 765 O O . HIS A 1 91 ? 13.307 -3.673 -18.030 1.00 89.12 91 HIS A O 1
ATOM 771 N N . ASN A 1 92 ? 11.109 -3.284 -18.090 1.00 88.38 92 ASN A N 1
ATOM 772 C CA . ASN A 1 92 ? 11.087 -2.969 -19.517 1.00 88.38 92 ASN A CA 1
ATOM 773 C C . ASN A 1 92 ? 11.961 -1.748 -19.847 1.00 88.38 92 ASN A C 1
ATOM 775 O O . ASN A 1 92 ? 12.704 -1.762 -20.828 1.00 88.38 92 ASN A O 1
ATOM 779 N N . GLN A 1 93 ? 11.920 -0.705 -19.013 1.00 88.56 93 GLN A N 1
ATOM 780 C CA . GLN A 1 93 ? 12.785 0.465 -19.172 1.00 88.56 93 GLN A CA 1
ATOM 781 C C . GLN A 1 93 ? 14.266 0.128 -18.973 1.00 88.56 93 GLN A C 1
ATOM 783 O O . GLN A 1 93 ? 15.100 0.624 -19.732 1.00 88.56 93 GLN A O 1
ATOM 788 N N . GLN A 1 94 ? 14.599 -0.696 -17.977 1.00 93.75 94 GLN A N 1
ATOM 789 C CA . GLN A 1 94 ? 15.971 -1.153 -17.735 1.00 93.75 94 GLN A CA 1
ATOM 790 C C . GLN A 1 94 ? 16.504 -1.953 -18.927 1.00 93.75 94 GLN A C 1
ATOM 792 O O . GLN A 1 94 ? 17.518 -1.564 -19.504 1.00 93.75 94 GLN A O 1
ATOM 797 N N . MET A 1 95 ? 15.761 -2.962 -19.389 1.00 94.44 95 MET A N 1
ATOM 798 C CA . MET A 1 95 ? 16.143 -3.765 -20.555 1.00 94.44 95 MET A CA 1
ATOM 799 C C . MET A 1 95 ? 16.346 -2.908 -21.809 1.00 94.44 95 MET A C 1
ATOM 801 O O . MET A 1 95 ? 17.325 -3.084 -22.529 1.00 94.44 95 MET A O 1
ATOM 805 N N . ARG A 1 96 ? 15.463 -1.934 -22.074 1.00 90.62 96 ARG A N 1
ATOM 806 C CA . ARG A 1 96 ? 15.630 -1.020 -23.220 1.00 90.62 96 ARG A CA 1
ATOM 807 C C . ARG A 1 96 ? 16.922 -0.207 -23.137 1.00 90.62 96 ARG A C 1
ATOM 809 O O . ARG A 1 96 ? 17.571 -0.008 -24.162 1.00 90.62 96 ARG A O 1
ATOM 816 N N . LYS A 1 97 ? 17.293 0.264 -21.942 1.00 92.69 97 LYS A N 1
ATOM 817 C CA . LYS A 1 97 ? 18.556 0.990 -21.735 1.00 92.69 97 LYS A CA 1
ATOM 818 C C . LYS A 1 97 ? 19.754 0.082 -21.988 1.00 92.69 97 LYS A C 1
ATOM 820 O O . LYS A 1 97 ? 20.649 0.480 -22.723 1.00 92.69 97 LYS A O 1
ATOM 825 N N . GLU A 1 98 ? 19.746 -1.129 -21.440 1.00 96.44 98 GLU A N 1
ATOM 826 C CA . GLU A 1 98 ? 20.823 -2.105 -21.640 1.00 96.44 98 GLU A CA 1
ATOM 827 C C . GLU A 1 98 ? 20.993 -2.472 -23.115 1.00 96.44 98 GLU A C 1
ATOM 829 O O . GLU A 1 98 ? 22.105 -2.409 -23.634 1.00 96.44 98 GLU A O 1
ATOM 834 N N . ILE A 1 99 ? 19.895 -2.749 -23.827 1.00 96.38 99 ILE A N 1
ATOM 835 C CA . ILE A 1 99 ? 19.921 -3.003 -25.274 1.00 96.38 99 ILE A CA 1
ATOM 836 C C . ILE A 1 99 ? 20.547 -1.820 -26.018 1.00 96.38 99 ILE A C 1
ATOM 838 O O . ILE A 1 99 ? 21.398 -2.025 -26.880 1.00 96.38 99 ILE A O 1
ATOM 842 N N . SER A 1 100 ? 20.165 -0.585 -25.681 1.00 92.88 100 SER A N 1
ATOM 843 C CA . SER A 1 100 ? 20.719 0.608 -26.330 1.00 92.88 100 SER A CA 1
ATOM 844 C C . SER A 1 100 ? 22.218 0.777 -26.067 1.00 92.88 100 SER A C 1
ATOM 846 O O . SER A 1 100 ? 22.943 1.192 -26.970 1.00 92.88 100 SER A O 1
ATOM 848 N N . VAL A 1 101 ? 22.685 0.475 -24.853 1.00 97.50 101 VAL A N 1
ATOM 849 C CA . VAL A 1 101 ? 24.114 0.520 -24.507 1.00 97.50 101 VAL A CA 1
ATOM 850 C C . VAL A 1 101 ? 24.876 -0.540 -25.297 1.00 97.50 101 VAL A C 1
ATOM 852 O O . VAL A 1 101 ? 25.840 -0.209 -25.984 1.00 97.50 101 VAL A O 1
ATOM 855 N N . LEU A 1 102 ? 24.389 -1.783 -25.289 1.00 97.44 102 LEU A N 1
ATOM 856 C CA . LEU A 1 102 ? 25.000 -2.897 -26.016 1.00 97.44 102 LEU A CA 1
ATOM 857 C C . LEU A 1 102 ? 25.053 -2.643 -27.527 1.00 97.44 102 LEU A C 1
ATOM 859 O O . LEU A 1 102 ? 26.053 -2.950 -28.170 1.00 97.44 102 LEU A O 1
ATOM 863 N N . GLN A 1 103 ? 24.008 -2.048 -28.105 1.00 97.12 103 GLN A N 1
ATOM 864 C CA . GLN A 1 103 ? 24.007 -1.640 -29.513 1.00 97.12 103 GLN A CA 1
ATOM 865 C C . GLN A 1 103 ? 25.080 -0.582 -29.804 1.00 97.12 103 GLN A C 1
ATOM 867 O O . GLN A 1 103 ? 25.753 -0.665 -30.831 1.00 97.12 103 GLN A O 1
ATOM 872 N N . GLY A 1 104 ? 25.271 0.386 -28.902 1.00 97.00 104 GLY A N 1
ATOM 873 C CA . GLY A 1 104 ? 26.315 1.403 -29.030 1.00 97.00 104 GLY A CA 1
ATOM 874 C C . GLY A 1 104 ? 27.728 0.819 -28.953 1.00 97.00 104 GLY A C 1
ATOM 875 O O . GLY A 1 104 ? 28.584 1.165 -29.769 1.00 97.00 104 GLY A O 1
ATOM 876 N N . GLU A 1 105 ? 27.967 -0.097 -28.016 1.00 97.25 105 GLU A N 1
ATOM 877 C CA . GLU A 1 105 ? 29.247 -0.802 -27.891 1.00 97.25 105 GLU A CA 1
ATOM 878 C C . GLU A 1 105 ? 29.543 -1.658 -29.122 1.00 97.25 105 GLU A C 1
ATOM 880 O O . GLU A 1 105 ? 30.643 -1.588 -29.671 1.00 97.25 105 GLU A O 1
ATOM 885 N N . ASN A 1 106 ? 28.548 -2.411 -29.600 1.00 96.69 106 ASN A N 1
ATOM 886 C CA . ASN A 1 106 ? 28.683 -3.254 -30.782 1.00 96.69 106 ASN A CA 1
ATOM 887 C C . ASN A 1 106 ? 29.039 -2.417 -32.020 1.00 96.69 106 ASN A C 1
ATOM 889 O O . ASN A 1 106 ? 30.039 -2.688 -32.680 1.00 96.69 106 ASN A O 1
ATOM 893 N N . PHE A 1 107 ? 28.328 -1.310 -32.246 1.00 97.56 107 PHE A N 1
ATOM 894 C CA . PHE A 1 107 ? 28.659 -0.367 -33.316 1.00 97.56 107 PHE A CA 1
ATOM 895 C C . PHE A 1 107 ? 30.087 0.197 -33.189 1.00 97.56 107 PHE A C 1
ATOM 897 O O . PHE A 1 107 ? 30.816 0.331 -34.178 1.00 97.56 107 PHE A O 1
ATOM 904 N N . GLY A 1 108 ? 30.522 0.516 -31.965 1.00 96.94 108 GLY A N 1
ATOM 905 C CA . GLY A 1 108 ? 31.889 0.959 -31.694 1.00 96.94 108 GLY A CA 1
ATOM 906 C C . GLY A 1 108 ? 32.935 -0.096 -32.064 1.00 96.94 108 GLY A C 1
ATOM 907 O O . GLY A 1 108 ? 33.937 0.227 -32.711 1.00 96.94 108 GLY A O 1
ATOM 908 N N . LEU A 1 109 ? 32.688 -1.354 -31.701 1.00 97.50 109 LEU A N 1
ATOM 909 C CA . LEU A 1 109 ? 33.553 -2.489 -32.021 1.00 97.50 109 LEU A CA 1
ATOM 910 C C . LEU A 1 109 ? 33.599 -2.774 -33.525 1.00 97.50 109 LEU A C 1
ATOM 912 O O . LEU A 1 109 ? 34.687 -2.950 -34.072 1.00 97.50 109 LEU A O 1
ATOM 916 N N . GLU A 1 110 ? 32.459 -2.752 -34.216 1.00 96.62 110 GLU A N 1
ATOM 917 C CA . GLU A 1 110 ? 32.391 -2.909 -35.674 1.00 96.62 110 GLU A CA 1
ATOM 918 C C . GLU A 1 110 ? 33.238 -1.847 -36.387 1.00 96.62 110 GLU A C 1
ATOM 920 O O . GLU A 1 110 ? 34.015 -2.153 -37.298 1.00 96.62 110 GLU A O 1
ATOM 925 N N . ARG A 1 111 ? 33.175 -0.596 -35.921 1.00 96.31 111 ARG A N 1
ATOM 926 C CA . ARG A 1 111 ? 33.984 0.49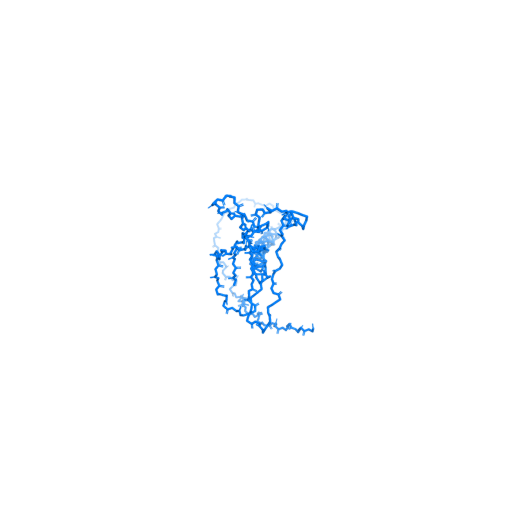9 -36.468 1.00 96.31 111 ARG A CA 1
ATOM 927 C C . ARG A 1 111 ? 35.483 0.307 -36.217 1.00 96.31 111 ARG A C 1
ATOM 929 O O . ARG A 1 111 ? 36.296 0.638 -37.089 1.00 96.31 111 ARG A O 1
ATOM 936 N N . GLN A 1 112 ? 35.867 -0.210 -35.050 1.00 96.62 112 GLN A N 1
ATOM 937 C CA . GLN A 1 112 ? 37.265 -0.543 -34.759 1.00 96.62 112 GLN A CA 1
ATOM 938 C C . GLN A 1 112 ? 37.753 -1.685 -35.652 1.00 96.62 112 GLN A C 1
ATOM 940 O O . GLN A 1 112 ? 38.805 -1.556 -36.278 1.00 96.62 112 GLN A O 1
ATOM 945 N N . LEU A 1 113 ? 36.967 -2.757 -35.778 1.00 96.31 113 LEU A N 1
ATOM 946 C CA . LEU A 1 113 ? 37.279 -3.903 -36.630 1.00 96.31 113 LEU A CA 1
ATOM 947 C C . LEU A 1 113 ? 37.485 -3.472 -38.085 1.00 96.31 113 LEU A C 1
ATOM 949 O O . LEU A 1 113 ? 38.495 -3.823 -38.695 1.00 96.31 113 LEU A O 1
ATOM 953 N N . PHE A 1 114 ? 36.583 -2.643 -38.610 1.00 95.94 114 PHE A N 1
ATOM 954 C CA . PHE A 1 114 ? 36.713 -2.081 -39.951 1.00 95.94 114 PHE A CA 1
ATOM 955 C C . PHE A 1 114 ? 37.994 -1.247 -40.106 1.00 95.94 114 PHE A C 1
ATOM 957 O O . PHE A 1 114 ? 38.713 -1.366 -41.099 1.00 95.94 114 PHE A O 1
ATOM 964 N N . SER A 1 115 ? 38.323 -0.426 -39.104 1.00 94.44 115 SER A N 1
ATOM 965 C CA . SER A 1 115 ? 39.541 0.393 -39.113 1.00 94.44 115 SER A CA 1
ATOM 966 C C . SER A 1 115 ? 40.811 -0.464 -39.124 1.00 94.44 115 SER A C 1
ATOM 968 O O . SER A 1 115 ? 41.735 -0.169 -39.884 1.00 94.44 115 SER A O 1
ATOM 970 N N . TYR A 1 116 ? 40.847 -1.546 -38.339 1.00 96.19 116 TYR A N 1
ATOM 971 C CA . TYR A 1 116 ? 41.953 -2.509 -38.345 1.00 96.19 116 TYR A CA 1
ATOM 972 C C . TYR A 1 116 ? 42.071 -3.251 -39.677 1.00 96.19 116 TYR A C 1
ATOM 974 O O . TYR A 1 116 ? 43.168 -3.399 -40.206 1.00 96.19 116 TYR A O 1
ATOM 982 N N . GLN A 1 117 ? 40.956 -3.681 -40.267 1.00 94.38 117 GLN A N 1
ATOM 983 C CA . GLN A 1 117 ? 40.970 -4.320 -41.587 1.00 94.38 117 GLN A CA 1
ATOM 984 C C . GLN A 1 117 ? 41.516 -3.374 -42.661 1.00 94.38 117 GLN A C 1
ATOM 986 O O . GLN A 1 117 ? 42.356 -3.769 -43.471 1.00 94.38 117 GLN A O 1
ATOM 991 N N . LYS A 1 118 ? 41.096 -2.103 -42.629 1.00 93.12 118 LYS A N 1
ATOM 992 C CA . LYS A 1 118 ? 41.596 -1.062 -43.530 1.00 93.12 118 LYS A CA 1
ATOM 993 C C . LYS A 1 118 ? 43.101 -0.839 -43.350 1.00 93.12 118 LYS A C 1
ATOM 995 O O . LYS A 1 118 ? 43.820 -0.783 -44.345 1.00 93.12 118 LYS A O 1
ATOM 1000 N N . SER A 1 119 ? 43.599 -0.739 -42.115 1.00 91.25 119 SER A N 1
ATOM 1001 C CA . SER A 1 119 ? 45.035 -0.535 -41.867 1.00 91.25 119 SER A CA 1
ATOM 1002 C C . SER A 1 119 ? 45.886 -1.728 -42.312 1.00 91.25 119 SER A C 1
ATOM 1004 O O . SER A 1 119 ? 46.927 -1.524 -42.937 1.00 91.25 119 SER A O 1
ATOM 1006 N N . ILE A 1 120 ? 45.420 -2.959 -42.077 1.00 90.62 120 ILE A N 1
ATOM 1007 C CA . ILE A 1 120 ? 46.062 -4.190 -42.560 1.00 90.62 120 ILE A CA 1
ATOM 1008 C C . ILE A 1 120 ? 46.112 -4.208 -44.092 1.00 90.62 120 ILE A C 1
ATOM 1010 O O . ILE A 1 120 ? 47.167 -4.477 -44.666 1.00 90.62 120 ILE A O 1
ATOM 1014 N N . ALA A 1 121 ? 45.010 -3.865 -44.766 1.00 88.69 121 ALA A N 1
ATOM 1015 C CA . ALA A 1 121 ? 44.965 -3.799 -46.225 1.00 88.69 121 ALA A CA 1
ATOM 1016 C C . ALA A 1 121 ? 45.973 -2.781 -46.794 1.00 88.69 121 ALA A C 1
ATOM 1018 O O . ALA A 1 121 ? 46.697 -3.114 -47.730 1.00 88.69 121 ALA A O 1
ATOM 1019 N N . TYR A 1 122 ? 46.090 -1.587 -46.197 1.00 85.81 122 TYR A N 1
ATOM 1020 C CA . TYR A 1 122 ? 47.105 -0.598 -46.599 1.00 85.81 122 TYR A CA 1
ATOM 1021 C C . TYR A 1 122 ? 48.542 -1.052 -46.326 1.00 85.81 122 TYR A C 1
ATOM 1023 O O . TYR A 1 122 ? 49.446 -0.754 -47.106 1.00 85.81 122 TYR A O 1
ATOM 1031 N N . ALA A 1 123 ? 48.780 -1.750 -45.214 1.00 84.44 123 ALA A N 1
ATOM 1032 C CA . ALA A 1 123 ? 50.098 -2.297 -44.911 1.00 84.44 123 ALA A CA 1
ATOM 1033 C C . ALA A 1 123 ? 50.490 -3.380 -45.929 1.00 84.44 123 ALA A C 1
ATOM 1035 O O . ALA A 1 123 ? 51.612 -3.370 -46.433 1.00 84.44 123 ALA A O 1
ATOM 1036 N N . HIS A 1 124 ? 49.558 -4.260 -46.305 1.00 78.38 124 HIS A N 1
ATOM 1037 C CA . HIS A 1 124 ? 49.790 -5.262 -47.346 1.00 78.38 124 HIS A CA 1
ATOM 1038 C C . HIS A 1 124 ? 49.938 -4.652 -48.742 1.00 78.38 124 HIS A C 1
ATOM 1040 O O . HIS A 1 124 ? 50.789 -5.111 -49.501 1.00 78.38 124 HIS A O 1
ATOM 1046 N N . SER A 1 125 ? 49.193 -3.593 -49.074 1.00 73.31 125 SER A N 1
ATOM 1047 C CA . SER A 1 125 ? 49.346 -2.905 -50.363 1.00 73.31 125 SER A CA 1
ATOM 1048 C C . SER A 1 125 ? 50.680 -2.157 -50.479 1.00 73.31 125 SER A C 1
ATOM 1050 O O . SER A 1 125 ? 51.172 -1.974 -51.586 1.00 73.31 125 SER A O 1
ATOM 1052 N N . ARG A 1 126 ? 51.292 -1.747 -49.357 1.00 61.91 126 ARG A N 1
ATOM 1053 C CA . ARG A 1 126 ? 52.645 -1.155 -49.320 1.00 61.91 126 ARG A CA 1
ATOM 1054 C C . ARG A 1 126 ? 53.772 -2.183 -49.144 1.00 61.91 126 ARG A C 1
ATOM 1056 O O . ARG A 1 126 ? 54.912 -1.879 -49.467 1.00 61.91 126 ARG A O 1
ATOM 1063 N N . GLY A 1 127 ? 53.470 -3.385 -48.649 1.00 53.75 127 GLY A N 1
ATOM 1064 C CA . GLY A 1 127 ? 54.432 -4.476 -48.427 1.00 53.75 127 GLY A CA 1
ATOM 1065 C C . GLY A 1 127 ? 54.582 -5.464 -49.591 1.00 53.75 127 GLY A C 1
ATOM 1066 O O . GLY A 1 127 ? 55.344 -6.420 -49.473 1.00 53.75 127 GLY A O 1
ATOM 1067 N N . GLY A 1 128 ? 53.870 -5.256 -50.704 1.00 46.78 128 GLY A N 1
ATOM 1068 C CA . GLY A 1 128 ? 53.905 -6.116 -51.896 1.00 46.78 128 GLY A CA 1
ATOM 1069 C C . GLY A 1 128 ? 55.128 -5.948 -52.806 1.00 46.78 128 GLY A C 1
ATOM 1070 O O . GLY A 1 128 ? 55.255 -6.681 -53.781 1.00 46.78 128 GLY A O 1
ATOM 1071 N N . THR A 1 129 ? 56.045 -5.032 -52.500 1.00 41.88 129 THR A N 1
ATOM 1072 C CA . THR A 1 129 ? 57.289 -4.825 -53.258 1.00 41.88 129 THR A CA 1
ATOM 1073 C C . THR A 1 129 ? 58.473 -4.722 -52.304 1.00 41.88 129 THR A C 1
ATOM 1075 O O . THR A 1 129 ? 59.053 -3.660 -52.113 1.00 41.88 129 THR A O 1
ATOM 1078 N N . TYR A 1 130 ? 58.832 -5.849 -51.694 1.00 40.31 130 TYR A N 1
ATOM 1079 C CA . TYR A 1 130 ? 60.210 -6.101 -51.277 1.00 40.31 130 TYR A CA 1
ATOM 1080 C C . TYR A 1 130 ? 60.842 -7.066 -52.288 1.00 40.31 130 TYR A C 1
ATOM 1082 O O . TYR A 1 130 ? 61.134 -8.217 -51.974 1.00 40.31 130 TYR A O 1
ATOM 1090 N N . SER A 1 131 ? 61.018 -6.599 -53.527 1.00 38.69 131 SER A N 1
ATOM 1091 C CA . SER A 1 131 ? 62.196 -6.991 -54.296 1.00 38.69 131 SER A CA 1
ATOM 1092 C C . SER A 1 131 ? 63.212 -5.873 -54.113 1.00 38.69 131 SER A C 1
ATOM 1094 O O . SER A 1 131 ? 62.974 -4.741 -54.522 1.00 38.69 131 SER A O 1
ATOM 1096 N N . ASP A 1 132 ? 64.270 -6.224 -53.397 1.00 41.50 132 ASP A N 1
ATOM 1097 C CA . ASP A 1 132 ? 65.607 -5.642 -53.422 1.00 41.50 132 ASP A CA 1
ATOM 1098 C C . ASP A 1 132 ? 65.870 -4.790 -54.678 1.00 41.50 132 ASP A C 1
ATOM 1100 O O . ASP A 1 132 ? 65.985 -5.338 -55.768 1.00 41.50 132 ASP A O 1
ATOM 1104 N N . ASP A 1 133 ? 65.888 -3.462 -54.539 1.00 34.88 133 ASP A N 1
ATOM 1105 C CA . ASP A 1 133 ? 66.885 -2.629 -55.212 1.00 34.88 133 ASP A CA 1
ATOM 1106 C C . ASP A 1 133 ? 66.882 -1.182 -54.688 1.00 34.88 133 ASP A C 1
ATOM 1108 O O . ASP A 1 133 ? 65.868 -0.490 -54.586 1.00 34.88 133 ASP A O 1
ATOM 1112 N N . MET A 1 134 ? 68.090 -0.766 -54.319 1.00 41.12 134 MET A N 1
ATOM 1113 C CA . MET A 1 134 ? 68.598 0.588 -54.108 1.00 41.12 134 MET A CA 1
ATOM 1114 C C . MET A 1 134 ? 67.850 1.726 -54.839 1.00 41.12 134 MET A C 1
ATOM 1116 O O . MET A 1 134 ? 67.906 1.794 -56.060 1.00 41.12 134 MET A O 1
ATOM 1120 N N . GLN A 1 135 ? 67.336 2.717 -54.091 1.00 30.97 135 GLN A N 1
ATOM 1121 C CA . GLN A 1 135 ? 67.724 4.151 -54.149 1.00 30.97 135 GLN A CA 1
ATOM 1122 C C . GLN A 1 135 ? 66.667 5.070 -53.497 1.00 30.97 135 GLN A C 1
ATOM 1124 O O . GLN A 1 135 ? 65.499 5.082 -53.864 1.00 30.97 135 GLN A O 1
ATOM 1129 N N . SER A 1 136 ? 67.120 5.896 -52.551 1.00 33.53 136 SER A N 1
ATOM 1130 C CA . SER A 1 136 ? 66.487 7.165 -52.138 1.00 33.53 136 SER A CA 1
ATOM 1131 C C . SER A 1 136 ? 67.148 8.322 -52.915 1.00 33.53 136 SER A C 1
ATOM 1133 O O . SER A 1 136 ? 68.270 8.117 -53.385 1.00 33.53 136 SER A O 1
ATOM 1135 N N . PRO A 1 137 ? 66.677 9.587 -52.849 1.00 58.00 137 PRO A N 1
ATOM 1136 C CA . PRO A 1 137 ? 65.312 10.133 -52.713 1.00 58.00 137 PRO A CA 1
ATOM 1137 C C . PRO A 1 137 ? 65.024 11.280 -53.726 1.00 58.00 137 PRO A C 1
ATOM 1139 O O . PRO A 1 137 ? 65.917 12.073 -53.988 1.00 58.00 137 PRO A O 1
ATOM 1142 N N . GLU A 1 138 ? 63.787 11.487 -54.198 1.00 31.92 138 GLU A N 1
ATOM 1143 C CA . GLU A 1 138 ? 63.325 12.806 -54.699 1.00 31.92 138 GLU A CA 1
ATOM 1144 C C . GLU A 1 138 ? 61.790 12.853 -54.832 1.00 31.92 138 GLU A C 1
ATOM 1146 O O . GLU A 1 138 ? 61.141 11.815 -54.932 1.00 31.92 138 GLU A O 1
ATOM 1151 N N . GLY A 1 139 ? 61.200 14.042 -54.671 1.00 32.69 139 GLY A N 1
ATOM 1152 C CA . GLY A 1 139 ? 59.805 14.215 -54.252 1.00 32.69 139 GLY A CA 1
ATOM 1153 C C . GLY A 1 139 ? 58.789 14.625 -55.320 1.00 32.69 139 GLY A C 1
ATOM 1154 O O . GLY A 1 139 ? 59.155 14.878 -56.458 1.00 32.69 139 GLY A O 1
ATOM 1155 N N . ARG A 1 140 ? 57.544 14.830 -54.834 1.00 37.66 140 ARG A N 1
ATOM 1156 C CA . ARG A 1 140 ? 56.406 15.535 -55.480 1.00 37.66 140 ARG A CA 1
ATOM 1157 C C . ARG A 1 140 ? 55.808 14.746 -56.679 1.00 37.66 140 ARG A C 1
ATOM 1159 O O . ARG A 1 140 ? 56.541 14.070 -57.372 1.00 37.66 140 ARG A O 1
ATOM 1166 N N . GLU A 1 141 ? 54.505 14.651 -56.951 1.00 33.91 141 GLU A N 1
ATOM 1167 C CA . GLU A 1 141 ? 53.341 15.534 -56.790 1.00 33.91 141 GLU A CA 1
ATOM 1168 C C . GLU A 1 141 ? 52.035 14.736 -56.573 1.00 33.91 141 GLU A C 1
ATOM 1170 O O . GLU A 1 141 ? 51.988 13.516 -56.704 1.00 33.91 141 GLU A O 1
ATOM 1175 N N . GLU A 1 142 ? 51.002 15.476 -56.177 1.00 46.09 142 GLU A N 1
ATOM 1176 C CA . GLU A 1 142 ? 49.602 15.098 -55.991 1.00 46.09 142 GLU A CA 1
ATOM 1177 C C . GLU A 1 142 ? 48.976 14.578 -57.293 1.00 46.09 142 GLU A C 1
ATOM 1179 O O . GLU A 1 142 ? 49.033 15.274 -58.300 1.00 46.09 142 GLU A O 1
ATOM 1184 N N . GLU A 1 143 ? 48.287 13.433 -57.257 1.00 36.00 143 GLU A N 1
ATOM 1185 C CA . GLU A 1 143 ? 47.216 13.139 -58.215 1.00 36.00 143 GLU A CA 1
ATOM 1186 C C . GLU A 1 143 ? 46.009 12.544 -57.476 1.00 36.00 143 GLU A C 1
ATOM 1188 O O . GLU A 1 143 ? 46.083 11.515 -56.799 1.00 36.00 143 GLU A O 1
ATOM 1193 N N . ASP A 1 144 ? 44.906 13.285 -57.571 1.00 43.22 144 ASP A N 1
ATOM 1194 C CA . ASP A 1 144 ? 43.558 12.920 -57.165 1.00 43.22 144 ASP A CA 1
ATOM 1195 C C . ASP A 1 144 ? 43.094 11.643 -57.881 1.00 43.22 144 ASP A C 1
ATOM 1197 O O . ASP A 1 144 ? 42.966 11.630 -59.103 1.00 43.22 144 ASP A O 1
ATOM 1201 N N . GLU A 1 145 ? 42.696 10.612 -57.132 1.00 38.25 145 GLU A N 1
ATOM 1202 C CA . GLU A 1 145 ? 41.827 9.559 -57.667 1.00 38.25 145 GLU A CA 1
ATOM 1203 C C . GLU A 1 145 ? 40.540 9.447 -56.840 1.00 38.25 145 GLU A C 1
ATOM 1205 O O . GLU A 1 145 ? 40.451 8.784 -55.804 1.00 38.25 145 GLU A O 1
ATOM 1210 N N . GLN A 1 146 ? 39.511 10.136 -57.337 1.00 43.19 146 GLN A N 1
ATOM 1211 C CA . GLN A 1 146 ? 38.109 9.936 -56.983 1.00 43.19 146 GLN A CA 1
ATOM 1212 C C . GLN A 1 146 ? 37.560 8.711 -57.732 1.00 43.19 146 GLN A C 1
ATOM 1214 O O . GLN A 1 146 ? 37.237 8.814 -58.908 1.00 43.19 146 GLN A O 1
ATOM 1219 N N . PHE A 1 147 ? 37.414 7.568 -57.060 1.00 35.25 147 PHE A N 1
ATOM 1220 C CA . PHE A 1 147 ? 36.661 6.390 -57.534 1.00 35.25 147 PHE A CA 1
ATOM 1221 C C . PHE A 1 147 ? 36.471 5.450 -56.320 1.00 35.25 147 PHE A C 1
ATOM 1223 O O . PHE A 1 147 ? 37.451 5.020 -55.731 1.00 35.25 147 PHE A O 1
ATOM 1230 N N . TYR A 1 148 ? 35.303 5.088 -55.784 1.00 42.28 148 TYR A N 1
ATOM 1231 C CA . TYR A 1 148 ? 33.927 5.030 -56.262 1.00 42.28 148 TYR A CA 1
ATOM 1232 C C . TYR A 1 148 ? 32.956 5.448 -55.146 1.00 42.28 148 TYR A C 1
ATOM 1234 O O . TYR A 1 148 ? 33.074 5.032 -53.991 1.00 42.28 148 TYR A O 1
ATOM 1242 N N . GLN A 1 149 ? 31.943 6.206 -55.543 1.00 39.12 149 GLN A N 1
ATOM 1243 C CA . GLN A 1 149 ? 30.691 6.417 -54.833 1.00 39.12 149 GLN A CA 1
ATOM 1244 C C . GLN A 1 149 ? 29.706 5.320 -55.281 1.00 39.12 149 GLN A C 1
ATOM 1246 O O . GLN A 1 149 ? 29.592 5.087 -56.478 1.00 39.12 149 GLN A O 1
ATOM 1251 N N . ASP A 1 150 ? 29.072 4.642 -54.315 1.00 37.25 150 ASP A N 1
ATOM 1252 C CA . ASP A 1 150 ? 27.776 3.924 -54.368 1.00 37.25 150 ASP A CA 1
ATOM 1253 C C . ASP A 1 150 ? 27.784 2.517 -53.753 1.00 37.25 150 ASP A C 1
ATOM 1255 O O . ASP A 1 150 ? 28.094 1.510 -54.388 1.00 37.25 150 ASP A O 1
ATOM 1259 N N . ARG A 1 151 ? 27.263 2.440 -52.522 1.00 37.75 151 ARG A N 1
ATOM 1260 C CA . ARG A 1 151 ? 26.160 1.523 -52.207 1.00 37.75 151 ARG A CA 1
ATOM 1261 C C . ARG A 1 151 ? 25.435 1.994 -50.951 1.00 37.75 151 ARG A C 1
ATOM 1263 O O . ARG A 1 151 ? 25.881 1.775 -49.829 1.00 37.75 151 ARG A O 1
ATOM 1270 N N . ASN A 1 152 ? 24.291 2.635 -51.183 1.00 39.03 152 ASN A N 1
ATOM 1271 C CA . ASN A 1 152 ? 23.191 2.758 -50.233 1.00 39.03 152 ASN A CA 1
ATOM 1272 C C . ASN A 1 152 ? 22.925 1.403 -49.557 1.00 39.03 152 ASN A C 1
ATOM 1274 O O . ASN A 1 152 ? 22.365 0.504 -50.185 1.00 39.03 152 ASN A O 1
ATOM 1278 N N . TYR A 1 153 ? 23.258 1.270 -48.275 1.00 40.47 153 TYR A N 1
ATOM 1279 C CA . TYR A 1 153 ? 22.607 0.285 -47.416 1.00 40.47 153 TYR A CA 1
ATOM 1280 C C . TYR A 1 153 ? 21.411 0.966 -46.756 1.00 40.47 153 TYR A C 1
ATOM 1282 O O . TYR A 1 153 ? 21.544 1.796 -45.859 1.00 40.47 153 TYR A O 1
ATOM 1290 N N . SER A 1 154 ? 20.234 0.644 -47.288 1.00 38.88 154 SER A N 1
ATOM 1291 C CA . SER A 1 154 ? 18.935 1.053 -46.773 1.00 38.88 154 SER A CA 1
ATOM 1292 C C . SER A 1 154 ? 18.728 0.460 -45.375 1.00 38.88 154 SER A C 1
ATOM 1294 O O . SER A 1 154 ? 18.561 -0.748 -45.213 1.00 38.88 154 SER A O 1
ATOM 1296 N N . LEU A 1 155 ? 18.763 1.324 -44.357 1.00 44.03 155 LEU A N 1
ATOM 1297 C CA . LEU A 1 155 ? 18.141 1.066 -43.062 1.00 44.03 155 LEU A CA 1
ATOM 1298 C C . LEU A 1 155 ? 16.624 1.055 -43.270 1.00 44.03 155 LEU A C 1
ATOM 1300 O O . LEU A 1 155 ? 16.011 2.116 -43.382 1.00 44.03 155 LEU A O 1
ATOM 1304 N N . GLY A 1 156 ? 16.014 -0.124 -43.295 1.00 47.03 156 GLY A N 1
ATOM 1305 C CA . GLY A 1 156 ? 14.562 -0.218 -43.215 1.00 47.03 156 GLY A CA 1
ATOM 1306 C C . GLY A 1 156 ? 13.996 -1.488 -43.813 1.00 47.03 156 GLY A C 1
ATOM 1307 O O . GLY A 1 156 ? 13.499 -1.436 -44.925 1.00 47.03 156 GLY A O 1
ATOM 1308 N N . ASP A 1 157 ? 14.032 -2.587 -43.056 1.00 40.69 157 ASP A N 1
ATOM 1309 C CA . ASP A 1 157 ? 12.838 -3.420 -42.866 1.00 40.69 157 ASP A CA 1
ATOM 1310 C C . ASP A 1 157 ? 13.057 -4.443 -41.736 1.00 40.69 157 ASP A C 1
ATOM 1312 O O . ASP A 1 157 ? 13.700 -5.477 -41.911 1.00 40.69 157 ASP A O 1
ATOM 1316 N N . ARG A 1 158 ? 12.552 -4.141 -40.539 1.00 43.72 158 ARG A N 1
ATOM 1317 C CA . ARG A 1 158 ? 12.219 -5.150 -39.518 1.00 43.72 158 ARG A CA 1
ATOM 1318 C C . ARG A 1 158 ? 10.923 -4.725 -38.853 1.00 43.72 158 ARG A C 1
ATOM 1320 O O . ARG A 1 158 ? 10.882 -4.371 -37.676 1.00 43.72 158 ARG A O 1
ATOM 1327 N N . SER A 1 159 ? 9.878 -4.682 -39.666 1.00 47.41 159 SER A N 1
ATOM 1328 C CA . SER A 1 159 ? 8.513 -4.545 -39.197 1.00 47.41 159 SER A CA 1
ATOM 1329 C C . SER A 1 159 ? 7.936 -5.932 -38.864 1.00 47.41 159 SER A C 1
ATOM 1331 O O . SER A 1 159 ? 8.001 -6.858 -39.661 1.00 47.41 159 SER A O 1
ATOM 1333 N N . LEU A 1 160 ? 7.381 -6.029 -37.650 1.00 48.59 160 LEU A N 1
ATOM 1334 C CA . LEU A 1 160 ? 6.246 -6.875 -37.259 1.00 48.59 160 LEU A CA 1
ATOM 1335 C C . LEU A 1 160 ? 6.448 -8.403 -37.218 1.00 48.59 160 LEU A C 1
ATOM 1337 O O . LEU A 1 160 ? 6.240 -9.116 -38.191 1.00 48.59 160 LEU A O 1
ATOM 1341 N N . SER A 1 161 ? 6.671 -8.919 -36.007 1.00 38.94 161 SER A N 1
ATOM 1342 C CA . SER A 1 161 ? 6.059 -10.186 -35.597 1.00 38.94 161 SER A CA 1
ATOM 1343 C C . SER A 1 161 ? 5.538 -10.038 -34.169 1.00 38.94 161 SER A C 1
ATOM 1345 O O . SER A 1 161 ? 6.296 -10.054 -33.199 1.00 38.94 161 SER A O 1
ATOM 1347 N N . THR A 1 162 ? 4.239 -9.774 -34.063 1.00 53.78 162 THR A N 1
ATOM 1348 C CA . THR A 1 162 ? 3.452 -9.918 -32.838 1.00 53.78 162 THR A CA 1
ATOM 1349 C C . THR A 1 162 ? 2.604 -11.160 -33.011 1.00 53.78 162 THR A C 1
ATOM 1351 O O . THR A 1 162 ? 1.610 -11.092 -33.719 1.00 53.78 162 THR A O 1
ATOM 1354 N N . ASP A 1 163 ? 2.981 -12.239 -32.338 1.00 41.66 163 ASP A N 1
ATOM 1355 C CA . ASP A 1 163 ? 2.054 -13.293 -31.941 1.00 41.66 163 ASP A CA 1
ATOM 1356 C C . ASP A 1 163 ? 2.460 -13.734 -30.536 1.00 41.66 163 ASP A C 1
ATOM 1358 O O . ASP A 1 163 ? 3.522 -14.311 -30.313 1.00 41.66 163 ASP A O 1
ATOM 1362 N N . THR A 1 164 ? 1.639 -13.367 -29.555 1.00 54.31 164 THR A N 1
ATOM 1363 C CA . THR A 1 164 ? 1.674 -13.958 -28.213 1.00 54.31 164 THR A CA 1
ATOM 1364 C C . THR A 1 164 ? 0.325 -14.623 -28.018 1.00 54.31 164 THR A C 1
ATOM 1366 O O . THR A 1 164 ? -0.669 -13.965 -27.721 1.00 54.31 164 THR A O 1
ATOM 1369 N N . GLU A 1 165 ? 0.288 -15.925 -28.270 1.00 43.84 165 GLU A N 1
ATOM 1370 C CA . GLU A 1 165 ? -0.844 -16.780 -27.947 1.00 43.84 165 GLU A CA 1
ATOM 1371 C C . GLU A 1 165 ? -0.738 -17.136 -26.456 1.00 43.84 165 GLU A C 1
ATOM 1373 O O . GLU A 1 165 ? 0.292 -17.638 -26.003 1.00 43.84 165 GLU A O 1
ATOM 1378 N N . TYR A 1 166 ? -1.769 -16.810 -25.677 1.00 48.41 166 TYR A N 1
ATOM 1379 C CA . TYR A 1 166 ? -1.894 -17.231 -24.282 1.00 48.41 166 TYR A CA 1
ATOM 1380 C C . TYR A 1 166 ? -2.850 -18.426 -24.222 1.00 48.41 166 TYR A C 1
ATOM 1382 O O . TYR A 1 166 ? -3.968 -18.339 -24.732 1.00 48.41 166 TYR A O 1
ATOM 1390 N N . ALA A 1 167 ? -2.400 -19.511 -23.589 1.00 51.47 167 ALA A N 1
ATOM 1391 C CA . ALA A 1 167 ? -3.216 -20.637 -23.138 1.00 51.47 167 ALA A CA 1
ATOM 1392 C C . ALA A 1 167 ? -3.327 -20.611 -21.610 1.00 51.47 167 ALA A C 1
ATOM 1394 O O . ALA A 1 167 ? -2.334 -20.194 -20.965 1.00 51.47 167 ALA A O 1
#

Mean predicted aligned error: 18.16 Å

Foldseek 3Di:
DWWKWKFWWFADPPDTDTHTFPPPRDDDDDAPDPDDPDDDTDHPDDPVLLPDPVNRQADPVSDIDMDMGIDDDDDDPDSPDDPVVVVVVVVVVVVVVVVVVVVVVVVVVVVVVVVVVVVVVVVVVVVVDPPDDDDDDDDDDDDDDDDDDDDDPDDDDDDDDDDDDDD

Organism: Apolygus lucorum (NCBI:txid248454)

Secondary structure (DSSP, 8-state):
-EEEEEEEEEEETTEEEEEEPTTPSEEE-----S---------S--HHHHHSTT-TTB-TTS-B-EEEEEEEE---S-TT--HHHHHHHHHHHHHHHHHHHHHHHHHHHHHHHHHHHHHHHHHHHHSS---------------------------------------

pLDDT: mean 76.72, std 21.44, range [30.97, 97.56]

Solvent-accessible surface area (backbone atoms only — not comparable to full-atom values): 11011 Å² total; per-residue (Å²): 58,40,30,31,39,45,21,42,38,32,51,54,93,94,44,76,46,76,42,73,37,70,80,55,68,41,72,47,71,76,56,97,60,99,71,81,92,76,82,90,80,67,66,91,76,48,75,68,55,70,68,40,89,83,31,41,48,41,47,100,85,71,44,76,49,74,48,75,44,78,75,46,77,47,90,64,97,47,80,79,69,48,84,60,53,60,54,49,52,52,50,52,53,50,52,54,50,51,52,53,50,51,52,52,51,50,53,53,50,53,54,49,52,51,51,52,53,52,53,51,51,54,52,52,71,67,59,74,71,82,70,92,73,92,82,86,87,86,82,90,80,92,76,90,79,91,82,84,90,87,79,90,77,81,89,80,85,88,77,84,88,87,83,86,88,85,132

Radius of gyration: 37.97 Å; Cα contacts (8 Å, |Δi|>4): 121; chains: 1; bounding box: 89×36×91 Å